Protein AF-A0A2U2B5W0-F1 (afdb_monomer_lite)

Radius of gyration: 14.25 Å; chains: 1; bounding box: 36×29×34 Å

Foldseek 3Di:
DDLPPLVPDDDDPVLLVVLVVVLVVLCVQLVADPVLSVQLSVLSSSLVSQLVVLVVPPDPPDPVSVVSNVVSVVVSVVSNPVSGDPSSVVSVVVVVVVVD

pLDDT: mean 88.59, std 13.43, range [37.66, 96.75]

Sequence (100 aa):
MAFSSLSAQNLSKKAKEKIDQEVSEMARVMDLDDTQKAKVLELKTQQILARKLLRDNVEKGTDQFKEAKSKINQEFRGGFKEVCTRDQLKKWRKHQKAKK

Organism: NCBI:txid2162893

Structure (mmCIF, N/CA/C/O backbone):
data_AF-A0A2U2B5W0-F1
#
_entry.id   AF-A0A2U2B5W0-F1
#
loop_
_atom_site.group_PDB
_atom_site.id
_atom_site.type_symbol
_atom_site.label_atom_id
_atom_site.label_alt_id
_atom_site.label_comp_id
_atom_site.label_asym_id
_atom_site.label_entity_id
_atom_site.label_seq_id
_atom_site.pdbx_PDB_ins_code
_atom_site.Cartn_x
_atom_site.Cartn_y
_atom_site.Cartn_z
_atom_site.occupancy
_atom_site.B_iso_or_equiv
_atom_site.auth_seq_id
_atom_site.auth_comp_id
_atom_site.auth_asym_id
_atom_site.auth_atom_id
_atom_site.pdbx_PDB_model_num
ATOM 1 N N . MET A 1 1 ? 17.975 -8.748 -2.027 1.00 39.38 1 MET A N 1
ATOM 2 C CA . MET A 1 1 ? 18.205 -7.349 -2.441 1.00 39.38 1 MET A CA 1
ATOM 3 C C . MET A 1 1 ? 17.648 -6.457 -1.350 1.00 39.38 1 MET A C 1
ATOM 5 O O . MET A 1 1 ? 16.494 -6.640 -0.987 1.00 39.38 1 MET A O 1
ATOM 9 N N . ALA A 1 2 ? 18.469 -5.587 -0.766 1.00 37.66 2 ALA A N 1
ATOM 10 C CA . ALA A 1 2 ? 18.037 -4.690 0.300 1.00 37.66 2 ALA A CA 1
ATOM 11 C C . ALA A 1 2 ? 17.171 -3.563 -0.291 1.00 37.66 2 ALA A C 1
ATOM 13 O O . ALA A 1 2 ? 17.645 -2.774 -1.103 1.00 37.66 2 ALA A O 1
ATOM 14 N N . PHE A 1 3 ? 15.896 -3.520 0.100 1.00 52.00 3 PHE A N 1
ATOM 15 C CA . PHE A 1 3 ? 14.878 -2.560 -0.355 1.00 52.00 3 PHE A CA 1
ATOM 16 C C . PHE A 1 3 ? 14.981 -1.171 0.310 1.00 52.00 3 PHE A C 1
ATOM 18 O O . PHE A 1 3 ? 14.176 -0.284 0.032 1.00 52.00 3 PHE A O 1
ATOM 25 N N . SER A 1 4 ? 15.974 -0.963 1.175 1.00 45.50 4 SER A N 1
ATOM 26 C CA . SER A 1 4 ? 16.023 0.155 2.122 1.00 45.50 4 SER A CA 1
ATOM 27 C C . SER A 1 4 ? 16.348 1.537 1.530 1.00 45.50 4 SER A C 1
ATOM 29 O O . SER A 1 4 ? 16.386 2.494 2.293 1.00 45.50 4 SER A O 1
ATOM 31 N N . SER A 1 5 ? 16.563 1.698 0.214 1.00 45.75 5 SER A N 1
ATOM 32 C CA . SER A 1 5 ? 16.941 3.003 -0.380 1.00 45.75 5 SER A CA 1
ATOM 33 C C . SER A 1 5 ? 15.970 3.581 -1.421 1.00 45.75 5 SER A C 1
ATOM 35 O O . SER A 1 5 ? 16.268 4.594 -2.054 1.00 45.75 5 SER A O 1
ATOM 37 N N . LEU A 1 6 ? 14.777 2.999 -1.594 1.00 56.31 6 LEU A N 1
ATOM 38 C CA . LEU A 1 6 ? 13.839 3.434 -2.644 1.00 56.31 6 LEU A CA 1
ATOM 39 C C . LEU A 1 6 ? 13.221 4.826 -2.426 1.00 56.31 6 LEU A C 1
ATOM 41 O O . LEU A 1 6 ? 12.661 5.384 -3.368 1.00 56.31 6 LEU A O 1
ATOM 45 N N . SER A 1 7 ? 13.367 5.430 -1.245 1.00 55.59 7 SER A N 1
ATOM 46 C CA . SER A 1 7 ? 12.743 6.715 -0.887 1.00 55.59 7 SER A CA 1
ATOM 47 C C . SER A 1 7 ? 13.172 7.928 -1.734 1.00 55.59 7 SER A C 1
ATOM 49 O O . SER A 1 7 ? 12.500 8.953 -1.680 1.00 55.59 7 SER A O 1
ATOM 51 N N . ALA A 1 8 ? 14.234 7.838 -2.548 1.00 48.50 8 ALA A N 1
ATOM 52 C CA . ALA A 1 8 ? 14.711 8.953 -3.382 1.00 48.50 8 ALA A CA 1
ATOM 53 C C . ALA A 1 8 ? 13.984 9.107 -4.738 1.00 48.50 8 ALA A C 1
ATOM 55 O O . ALA A 1 8 ? 14.166 10.108 -5.433 1.00 48.50 8 ALA A O 1
ATOM 56 N N . GLN A 1 9 ? 13.150 8.145 -5.149 1.00 59.94 9 GLN A N 1
ATOM 57 C CA . GLN A 1 9 ? 12.401 8.263 -6.402 1.00 59.94 9 GLN A CA 1
ATOM 58 C C . GLN A 1 9 ? 11.104 9.051 -6.200 1.00 59.94 9 GLN A C 1
ATOM 60 O O . GLN A 1 9 ? 10.157 8.586 -5.567 1.00 59.94 9 GLN A O 1
ATOM 65 N N . ASN A 1 10 ? 11.032 10.242 -6.799 1.00 66.25 10 ASN A N 1
ATOM 66 C CA . ASN A 1 10 ? 9.823 11.059 -6.775 1.00 66.25 10 ASN A CA 1
ATOM 67 C C . ASN A 1 10 ? 8.680 10.350 -7.524 1.00 66.25 10 ASN A C 1
ATOM 69 O O . ASN A 1 10 ? 8.682 10.225 -8.753 1.00 66.25 10 ASN A O 1
ATOM 73 N N . LEU A 1 11 ? 7.682 9.875 -6.775 1.00 78.31 11 LEU A N 1
ATOM 74 C CA . LEU A 1 11 ? 6.412 9.432 -7.343 1.00 78.31 11 LEU A CA 1
ATOM 75 C C . LEU A 1 11 ? 5.742 10.590 -8.091 1.00 78.31 11 LEU A C 1
ATOM 77 O O . LEU A 1 11 ? 5.750 11.732 -7.625 1.00 78.31 11 LEU A O 1
ATOM 81 N N . SER A 1 12 ? 5.113 10.291 -9.230 1.00 85.25 12 SER A N 1
ATOM 82 C CA . SER A 1 12 ? 4.290 11.281 -9.929 1.00 85.25 12 SER A CA 1
ATOM 83 C C . SER A 1 12 ? 3.117 11.714 -9.045 1.00 85.25 12 SER A C 1
ATOM 85 O O . SER A 1 12 ? 2.622 10.925 -8.237 1.00 85.25 12 SER A O 1
ATOM 87 N N . LYS A 1 13 ? 2.626 12.948 -9.224 1.00 87.00 13 LYS A N 1
ATOM 88 C CA . LYS A 1 13 ? 1.467 13.476 -8.478 1.00 87.00 13 LYS A CA 1
ATOM 89 C C . LYS A 1 13 ? 0.277 12.507 -8.513 1.00 87.00 13 LYS A C 1
ATOM 91 O O . LYS A 1 13 ? -0.248 12.144 -7.469 1.00 87.00 13 LYS A O 1
ATOM 96 N N . LYS A 1 14 ? -0.037 11.972 -9.699 1.00 87.19 14 LYS A N 1
ATOM 97 C CA . LYS A 1 14 ? -1.096 10.967 -9.894 1.00 87.19 14 LYS A CA 1
ATOM 98 C C . LYS A 1 14 ? -0.863 9.675 -9.100 1.00 87.19 14 LYS A C 1
ATOM 100 O O . LYS A 1 14 ? -1.817 9.056 -8.640 1.00 87.19 14 LYS A O 1
ATOM 105 N N . ALA A 1 15 ? 0.388 9.227 -8.969 1.00 86.88 15 ALA A N 1
ATOM 106 C CA . ALA A 1 15 ? 0.705 8.038 -8.182 1.00 86.88 15 ALA A CA 1
ATOM 107 C C . ALA A 1 15 ? 0.543 8.300 -6.679 1.00 86.88 15 ALA A C 1
ATOM 109 O O . ALA A 1 15 ? -0.009 7.443 -5.996 1.00 86.88 15 ALA A O 1
ATOM 110 N N . LYS A 1 16 ? 0.962 9.478 -6.194 1.00 88.00 16 LYS A N 1
ATOM 111 C CA . LYS A 1 16 ? 0.764 9.900 -4.798 1.00 88.00 16 LYS A CA 1
ATOM 112 C C . LYS A 1 16 ? -0.724 9.979 -4.452 1.00 88.00 16 LYS A C 1
ATOM 114 O O . LYS A 1 16 ? -1.166 9.270 -3.563 1.00 88.00 16 LYS A O 1
ATOM 119 N N . GLU A 1 17 ? -1.512 10.689 -5.259 1.00 91.44 17 GLU A N 1
ATOM 120 C CA . GLU A 1 17 ? -2.966 10.810 -5.066 1.00 91.44 17 GLU A CA 1
ATOM 121 C C . GLU A 1 17 ? -3.665 9.446 -5.025 1.00 91.44 17 GLU A C 1
ATOM 123 O O . GLU A 1 17 ? -4.525 9.203 -4.182 1.00 91.44 17 GLU A O 1
ATOM 128 N N . LYS A 1 18 ? -3.274 8.520 -5.908 1.00 91.00 18 LYS A N 1
ATOM 129 C CA . LYS A 1 18 ? -3.839 7.167 -5.920 1.00 91.00 18 LYS A CA 1
ATOM 130 C C . LYS A 1 18 ? -3.490 6.376 -4.657 1.00 91.00 18 LYS A C 1
ATOM 132 O O . LYS A 1 18 ? -4.325 5.608 -4.182 1.00 91.00 18 LYS A O 1
ATOM 137 N N . ILE A 1 19 ? -2.272 6.531 -4.138 1.00 92.44 19 ILE A N 1
ATOM 138 C CA . ILE A 1 19 ? -1.872 5.914 -2.870 1.00 92.44 19 ILE A CA 1
ATOM 139 C C . ILE A 1 19 ? -2.688 6.515 -1.736 1.00 92.44 19 ILE A C 1
ATOM 141 O O . ILE A 1 19 ? -3.293 5.763 -0.981 1.00 92.44 19 ILE A O 1
ATOM 145 N N . ASP A 1 20 ? -2.757 7.840 -1.654 1.00 91.88 20 ASP A N 1
ATOM 146 C CA . ASP A 1 20 ? -3.470 8.538 -0.587 1.00 91.88 20 ASP A CA 1
ATOM 147 C C . ASP A 1 20 ? -4.951 8.152 -0.562 1.00 91.88 20 ASP A C 1
ATOM 149 O O . ASP A 1 20 ? -5.505 7.893 0.507 1.00 91.88 20 ASP A O 1
ATOM 153 N N . GLN A 1 21 ? -5.584 8.020 -1.733 1.00 94.56 21 GLN A N 1
ATOM 154 C CA . GLN A 1 21 ? -6.956 7.524 -1.861 1.00 94.56 21 GLN A CA 1
ATOM 155 C C . GLN A 1 21 ? -7.100 6.080 -1.369 1.00 94.56 21 GLN A C 1
ATOM 157 O O . GLN A 1 21 ? -8.008 5.786 -0.593 1.00 94.56 21 GLN A O 1
ATOM 162 N N . GLU A 1 22 ? -6.211 5.173 -1.791 1.00 93.75 22 GLU A N 1
ATOM 163 C CA . GLU A 1 22 ? -6.277 3.765 -1.386 1.00 93.75 22 GLU A CA 1
ATOM 164 C C . GLU A 1 22 ? -6.015 3.598 0.120 1.00 93.75 22 GLU A C 1
ATOM 166 O O . GLU A 1 22 ? -6.721 2.845 0.786 1.00 93.75 22 GLU A O 1
ATOM 171 N N . VAL A 1 23 ? -5.049 4.330 0.680 1.00 94.50 23 VAL A N 1
ATOM 172 C CA . VAL A 1 23 ? -4.726 4.295 2.114 1.00 94.50 23 VAL A CA 1
ATOM 173 C C . VAL A 1 23 ? -5.822 4.946 2.948 1.00 94.50 23 VAL A C 1
ATOM 175 O O . VAL A 1 23 ? -6.169 4.414 3.998 1.00 94.50 23 VAL A O 1
ATOM 178 N N . SER A 1 24 ? -6.424 6.042 2.483 1.00 94.69 24 SER A N 1
ATOM 179 C CA . SER A 1 24 ? -7.574 6.656 3.161 1.00 94.69 24 SER A CA 1
ATOM 180 C C . SER A 1 24 ? -8.781 5.719 3.166 1.00 94.69 24 SER A C 1
ATOM 182 O O . SER A 1 24 ? -9.477 5.596 4.173 1.00 94.69 24 SER A O 1
ATOM 184 N N . GLU A 1 25 ? -9.005 4.999 2.065 1.00 95.94 25 GLU A N 1
ATOM 185 C CA . GLU A 1 25 ? -10.034 3.969 2.005 1.00 95.94 25 GLU A CA 1
ATOM 186 C C . GLU A 1 25 ? -9.739 2.810 2.967 1.00 95.94 25 GLU A C 1
ATOM 188 O O . GLU A 1 25 ? -10.635 2.392 3.701 1.00 95.94 25 GLU A O 1
ATOM 193 N N . MET A 1 26 ? -8.499 2.310 2.996 1.00 95.06 26 MET A N 1
ATOM 194 C CA . MET A 1 26 ? -8.073 1.276 3.943 1.00 95.06 26 MET A CA 1
ATOM 195 C C . MET A 1 26 ? -8.265 1.738 5.386 1.00 95.06 26 MET A C 1
ATOM 197 O O . MET A 1 26 ? -8.869 1.006 6.163 1.00 95.06 26 MET A O 1
ATOM 201 N N . ALA A 1 27 ? -7.828 2.954 5.722 1.00 95.81 27 ALA A N 1
ATOM 202 C CA . ALA A 1 27 ? -7.977 3.531 7.052 1.00 95.81 27 ALA A CA 1
ATOM 203 C C . ALA A 1 27 ? -9.444 3.565 7.484 1.00 95.81 27 ALA A C 1
ATOM 205 O O . ALA A 1 27 ? -9.772 3.070 8.555 1.00 95.81 27 ALA A O 1
ATOM 206 N N . ARG A 1 28 ? -10.342 4.021 6.604 1.00 96.75 28 ARG A N 1
ATOM 207 C CA . ARG A 1 28 ? -11.785 4.060 6.874 1.00 96.75 28 ARG A CA 1
ATOM 208 C C . ARG A 1 28 ? -12.416 2.670 7.024 1.00 96.75 28 ARG A C 1
ATOM 210 O O . ARG A 1 28 ? -13.271 2.471 7.876 1.00 96.75 28 ARG A O 1
ATOM 217 N N . VAL A 1 29 ? -12.057 1.714 6.165 1.00 96.44 29 VAL A N 1
ATOM 218 C CA . VAL A 1 29 ? -12.675 0.370 6.144 1.00 96.44 29 VAL A CA 1
ATOM 219 C C . VAL A 1 29 ? -12.158 -0.509 7.276 1.00 96.44 29 VAL A C 1
ATOM 221 O O . VAL A 1 29 ? -12.900 -1.315 7.841 1.00 96.44 29 VAL A O 1
ATOM 224 N N . MET A 1 30 ? -10.863 -0.419 7.550 1.00 96.25 30 MET A N 1
ATOM 225 C CA . MET A 1 30 ? -10.189 -1.266 8.522 1.00 96.25 30 MET A CA 1
ATOM 226 C C . MET A 1 30 ? -10.225 -0.650 9.915 1.00 96.25 30 MET A C 1
ATOM 228 O O . MET A 1 30 ? -10.154 -1.418 10.870 1.00 96.25 30 MET A O 1
ATOM 232 N N . ASP A 1 31 ? -10.440 0.664 10.016 1.00 95.81 31 ASP A N 1
ATOM 233 C CA . ASP A 1 31 ? -10.262 1.449 11.237 1.00 95.81 31 ASP A CA 1
ATOM 234 C C . ASP A 1 31 ? -8.784 1.419 11.655 1.00 95.81 31 ASP A C 1
ATOM 236 O O . ASP A 1 31 ? -8.402 0.793 12.642 1.00 95.81 31 ASP A O 1
ATOM 240 N N . LEU A 1 32 ? -7.926 1.945 10.770 1.00 95.69 32 LEU A N 1
ATOM 241 C CA . LEU A 1 32 ? -6.490 2.061 11.036 1.00 95.69 32 LEU A CA 1
ATOM 242 C C . LEU A 1 32 ? -6.234 3.310 11.872 1.00 95.69 32 LEU A C 1
ATOM 244 O O . LEU A 1 32 ? -6.697 4.389 11.499 1.00 95.69 32 LEU A O 1
ATOM 248 N N . ASP A 1 33 ? -5.430 3.175 12.922 1.00 94.94 33 ASP A N 1
ATOM 249 C CA . ASP A 1 33 ? -4.895 4.336 13.631 1.00 94.94 33 ASP A CA 1
ATOM 250 C C . ASP A 1 33 ? -3.854 5.091 12.778 1.00 94.94 33 ASP A C 1
ATOM 252 O O . ASP A 1 33 ? -3.402 4.612 11.730 1.00 94.94 33 ASP A O 1
ATOM 256 N N . ASP A 1 34 ? -3.450 6.283 13.223 1.00 93.81 34 ASP A N 1
ATOM 257 C CA . ASP A 1 34 ? -2.505 7.130 12.485 1.00 93.81 34 ASP A CA 1
ATOM 258 C C . ASP A 1 34 ? -1.132 6.469 12.286 1.00 93.81 34 ASP A C 1
ATOM 260 O O . ASP A 1 34 ? -0.500 6.646 11.238 1.00 93.81 34 ASP A O 1
ATOM 264 N N . THR A 1 35 ? -0.687 5.645 13.240 1.00 94.12 35 THR A N 1
ATOM 265 C CA . THR A 1 35 ? 0.582 4.910 13.139 1.00 94.12 35 THR A CA 1
ATOM 266 C C . THR A 1 35 ? 0.486 3.821 12.076 1.00 94.12 35 THR A C 1
ATOM 268 O O . THR A 1 35 ? 1.369 3.686 11.225 1.00 94.12 35 THR A O 1
ATOM 271 N N . GLN A 1 36 ? -0.598 3.048 12.082 1.00 94.44 36 GLN A N 1
ATOM 272 C CA . GLN A 1 36 ? -0.878 2.036 11.075 1.00 94.44 36 GLN A CA 1
ATOM 273 C C . GLN A 1 36 ? -1.040 2.675 9.697 1.00 94.44 36 GLN A C 1
ATOM 275 O O . GLN A 1 36 ? -0.455 2.193 8.729 1.00 94.44 36 GLN A O 1
ATOM 280 N N . LYS A 1 37 ? -1.771 3.788 9.600 1.00 94.19 37 LYS A N 1
ATOM 281 C CA . LYS A 1 37 ? -1.968 4.534 8.355 1.00 94.19 37 LYS A CA 1
ATOM 282 C C . LYS A 1 37 ? -0.636 4.999 7.764 1.00 94.19 37 LYS A C 1
ATOM 284 O O . LYS A 1 37 ? -0.406 4.779 6.575 1.00 94.19 37 LYS A O 1
ATOM 289 N N . ALA A 1 38 ? 0.255 5.568 8.579 1.00 93.25 38 ALA A N 1
ATOM 290 C CA . ALA A 1 38 ? 1.587 5.991 8.144 1.00 93.25 38 ALA A CA 1
ATOM 291 C C . ALA A 1 38 ? 2.432 4.810 7.632 1.00 93.25 38 ALA A C 1
ATOM 293 O O . ALA A 1 38 ? 3.007 4.880 6.545 1.00 93.25 38 ALA A O 1
ATOM 294 N N . LYS A 1 39 ? 2.437 3.680 8.351 1.00 94.38 39 LYS A N 1
ATOM 295 C CA . LYS A 1 39 ? 3.157 2.468 7.919 1.00 94.38 39 LYS A CA 1
ATOM 296 C C . LYS A 1 39 ? 2.578 1.870 6.634 1.00 94.38 39 LYS A C 1
ATOM 298 O O . LYS A 1 39 ? 3.319 1.453 5.748 1.00 94.38 39 LYS A O 1
ATOM 303 N N . VAL A 1 40 ? 1.252 1.843 6.488 1.00 94.50 40 VAL A N 1
ATOM 304 C CA . VAL A 1 40 ? 0.591 1.365 5.261 1.00 94.50 40 VAL A CA 1
ATOM 305 C C . VAL A 1 40 ? 0.908 2.279 4.072 1.00 94.50 40 VAL A C 1
ATOM 307 O O . VAL A 1 40 ? 1.151 1.774 2.972 1.00 94.50 40 VAL A O 1
ATOM 310 N N . LEU A 1 41 ? 0.952 3.598 4.282 1.00 93.38 41 LEU A N 1
ATOM 311 C CA . LEU A 1 41 ? 1.369 4.580 3.277 1.00 93.38 41 LEU A CA 1
ATOM 312 C C . LEU A 1 41 ? 2.798 4.326 2.792 1.00 93.38 41 LEU A C 1
ATOM 314 O O . LEU A 1 41 ? 3.044 4.298 1.581 1.00 93.38 41 LEU A O 1
ATOM 318 N N . GLU A 1 42 ? 3.724 4.079 3.714 1.00 92.25 42 GLU A N 1
ATOM 319 C CA . GLU A 1 42 ? 5.107 3.742 3.387 1.00 92.25 42 GLU A CA 1
ATOM 320 C C . GLU A 1 42 ? 5.196 2.434 2.585 1.00 92.25 42 GLU A C 1
ATOM 322 O O . GLU A 1 42 ? 5.759 2.416 1.487 1.00 92.25 42 GLU A O 1
ATOM 327 N N . LEU A 1 43 ? 4.550 1.361 3.057 1.00 93.69 43 LEU A N 1
ATOM 328 C CA . LEU A 1 43 ? 4.525 0.065 2.366 1.00 93.69 43 LEU A CA 1
ATOM 329 C C . LEU A 1 43 ? 3.950 0.176 0.945 1.00 93.69 43 LEU A C 1
ATOM 331 O O . LEU A 1 43 ? 4.446 -0.452 0.004 1.00 93.69 43 LEU A O 1
ATOM 335 N N . LYS A 1 44 ? 2.897 0.980 0.757 1.00 92.44 44 LYS A N 1
ATOM 336 C CA . LYS A 1 44 ? 2.298 1.232 -0.562 1.00 92.44 44 LYS A CA 1
ATOM 337 C C . LYS A 1 44 ? 3.214 2.029 -1.478 1.00 92.44 44 LYS A C 1
ATOM 339 O O . LYS A 1 44 ? 3.324 1.702 -2.664 1.00 92.44 44 LYS A O 1
ATOM 344 N N . THR A 1 45 ? 3.882 3.034 -0.927 1.00 91.38 45 THR A N 1
ATOM 345 C CA . THR A 1 45 ? 4.873 3.846 -1.635 1.00 91.38 45 THR A CA 1
ATOM 346 C C . THR A 1 45 ? 6.009 2.966 -2.144 1.00 91.38 45 THR A C 1
ATOM 348 O O . THR A 1 45 ? 6.268 2.935 -3.350 1.00 91.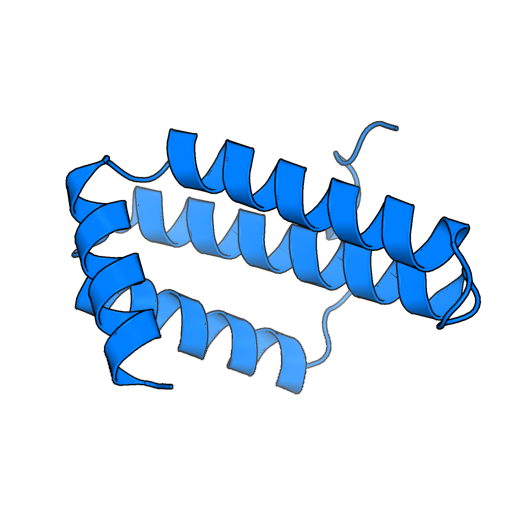38 45 THR A O 1
ATOM 351 N N . GLN A 1 46 ? 6.599 2.153 -1.266 1.00 90.88 46 GLN A N 1
ATOM 352 C CA . GLN A 1 46 ? 7.652 1.197 -1.612 1.00 90.88 46 GLN A CA 1
ATOM 353 C C . GLN A 1 46 ? 7.186 0.198 -2.680 1.00 90.88 46 GLN A C 1
ATOM 355 O O . GLN A 1 46 ? 7.868 0.002 -3.687 1.00 90.88 46 GLN A O 1
ATOM 360 N N . GLN A 1 47 ? 5.983 -0.372 -2.530 1.00 93.25 47 GLN A N 1
ATOM 361 C CA . GLN A 1 47 ? 5.417 -1.296 -3.516 1.00 93.25 47 GLN A CA 1
ATOM 362 C C . GLN A 1 47 ? 5.306 -0.663 -4.913 1.00 93.25 47 GLN A C 1
ATOM 364 O O . GLN A 1 47 ? 5.577 -1.324 -5.920 1.00 93.25 47 GLN A O 1
ATOM 369 N N . ILE A 1 48 ? 4.855 0.588 -5.010 1.00 91.44 48 ILE A N 1
ATOM 370 C CA . ILE A 1 48 ? 4.674 1.255 -6.304 1.00 91.44 48 ILE A CA 1
ATOM 371 C C . ILE A 1 48 ? 6.013 1.631 -6.924 1.00 91.44 48 ILE A C 1
ATOM 373 O O . ILE A 1 48 ? 6.173 1.437 -8.129 1.00 91.44 48 ILE A O 1
ATOM 377 N N . LEU A 1 49 ? 6.976 2.086 -6.127 1.00 90.44 49 LEU A N 1
ATOM 378 C CA . LEU A 1 49 ? 8.336 2.355 -6.592 1.00 90.44 49 LEU A CA 1
ATOM 379 C C . LEU A 1 49 ? 9.009 1.092 -7.125 1.00 90.44 49 LEU A C 1
ATOM 381 O O . LEU A 1 49 ? 9.516 1.089 -8.245 1.00 90.44 49 LEU A O 1
ATOM 385 N N . ALA A 1 50 ? 8.896 -0.016 -6.397 1.00 90.81 50 ALA A N 1
ATOM 386 C CA . ALA A 1 50 ? 9.395 -1.313 -6.833 1.00 90.81 50 ALA A CA 1
ATOM 387 C C . ALA A 1 50 ? 8.746 -1.770 -8.147 1.00 90.81 50 ALA A C 1
ATOM 389 O O . ALA A 1 50 ? 9.416 -2.235 -9.066 1.00 90.81 50 ALA A O 1
ATOM 390 N N . ARG A 1 51 ? 7.423 -1.599 -8.276 1.00 91.62 51 ARG A N 1
ATOM 391 C CA . ARG A 1 51 ? 6.700 -1.921 -9.515 1.00 91.62 51 ARG A CA 1
ATOM 392 C C . ARG A 1 51 ? 7.062 -0.995 -10.670 1.00 91.62 51 ARG A C 1
ATOM 394 O O . ARG A 1 51 ? 6.964 -1.437 -11.812 1.00 91.62 51 ARG A O 1
ATOM 401 N N . LYS A 1 52 ? 7.390 0.269 -10.399 1.00 89.94 52 LYS A N 1
ATOM 402 C CA . LYS A 1 52 ? 7.850 1.223 -11.410 1.00 89.94 52 LYS A CA 1
ATOM 403 C C . LYS A 1 52 ? 9.216 0.787 -11.928 1.00 89.94 52 LYS A C 1
ATOM 405 O O . LYS A 1 52 ? 9.317 0.477 -13.105 1.00 89.94 52 LYS A O 1
ATOM 410 N N . LEU A 1 53 ? 10.186 0.597 -11.034 1.00 90.44 53 LEU A N 1
ATOM 411 C CA . LEU A 1 53 ? 11.501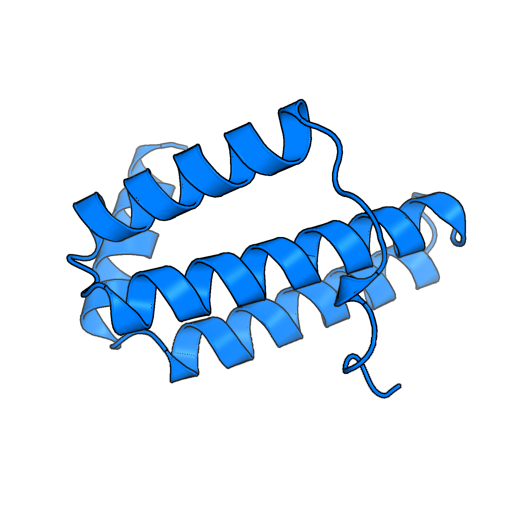 0.063 -11.385 1.00 90.44 53 LEU A CA 1
ATOM 412 C C . LEU A 1 53 ? 11.413 -1.245 -12.163 1.00 90.44 53 LEU A C 1
ATOM 414 O O . LEU A 1 53 ? 12.081 -1.397 -13.179 1.00 90.44 53 LEU A O 1
ATOM 418 N N . LEU A 1 54 ? 10.556 -2.171 -11.732 1.00 92.38 54 LEU A N 1
ATOM 419 C CA . LEU A 1 54 ? 10.364 -3.425 -12.448 1.00 92.38 54 LEU A CA 1
ATOM 420 C C . LEU A 1 54 ? 9.887 -3.201 -13.892 1.00 92.38 54 LEU A C 1
ATOM 422 O O . LEU A 1 54 ? 10.345 -3.890 -14.791 1.00 92.38 54 LEU A O 1
ATOM 426 N N . ARG A 1 55 ? 8.968 -2.256 -14.124 1.00 90.75 55 ARG A N 1
ATOM 427 C CA . ARG A 1 55 ? 8.485 -1.930 -15.478 1.00 90.75 55 ARG A CA 1
ATOM 428 C C . ARG A 1 55 ? 9.531 -1.219 -16.323 1.00 90.75 55 ARG A C 1
ATOM 430 O O . ARG A 1 55 ? 9.489 -1.380 -17.535 1.00 90.75 55 ARG A O 1
ATOM 437 N N . ASP A 1 56 ? 10.395 -0.437 -15.689 1.00 90.62 56 ASP A N 1
ATOM 438 C CA . ASP A 1 56 ? 11.432 0.330 -16.373 1.00 90.62 56 ASP A CA 1
ATOM 439 C C . ASP A 1 56 ? 12.626 -0.568 -16.757 1.00 90.62 56 ASP A C 1
ATOM 441 O O . ASP A 1 56 ? 13.314 -0.274 -17.726 1.00 90.62 56 ASP A O 1
ATOM 445 N N . ASN A 1 57 ? 12.855 -1.673 -16.030 1.00 91.75 57 ASN A N 1
ATOM 446 C CA . ASN A 1 57 ? 14.047 -2.521 -16.186 1.00 91.75 57 ASN A CA 1
ATOM 447 C C . ASN A 1 57 ? 13.773 -3.947 -16.692 1.00 91.75 57 ASN A C 1
ATOM 449 O O . ASN A 1 57 ? 14.711 -4.635 -17.082 1.00 91.75 57 ASN A O 1
ATOM 453 N N . VAL A 1 58 ? 12.529 -4.432 -16.644 1.00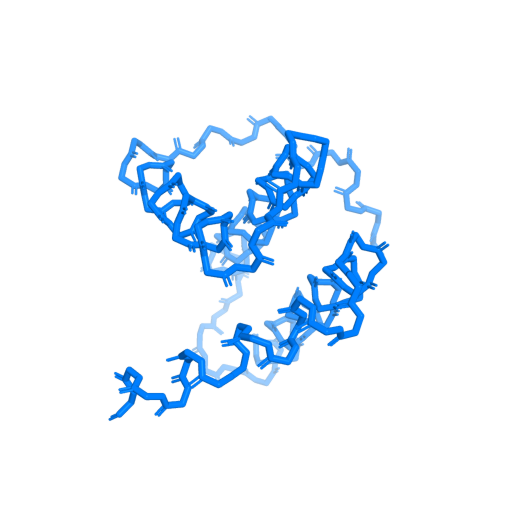 92.75 58 VAL A N 1
ATOM 454 C CA . VAL A 1 58 ? 12.196 -5.814 -17.022 1.00 92.75 58 VAL A CA 1
ATOM 455 C C . VAL A 1 58 ? 11.004 -5.827 -17.968 1.00 92.75 58 VAL A C 1
ATOM 457 O O . VAL A 1 58 ? 9.952 -5.242 -17.693 1.00 92.75 58 VAL A O 1
ATOM 460 N N . GLU A 1 59 ? 11.153 -6.545 -19.078 1.00 93.19 59 GLU A N 1
ATOM 461 C CA . GLU A 1 59 ? 10.116 -6.667 -20.095 1.00 93.19 59 GLU A CA 1
ATOM 462 C C . GLU A 1 59 ? 8.849 -7.331 -19.538 1.00 93.19 59 GLU A C 1
ATOM 464 O O . GLU A 1 59 ? 8.877 -8.411 -18.937 1.00 93.19 59 GLU A O 1
ATOM 469 N N . LYS A 1 60 ? 7.701 -6.680 -19.750 1.00 93.38 60 LYS A N 1
ATOM 470 C CA . LYS A 1 60 ? 6.397 -7.185 -19.311 1.00 93.38 60 LYS A CA 1
ATOM 471 C C . LYS A 1 60 ? 6.045 -8.483 -20.031 1.00 93.38 60 LYS A C 1
ATOM 473 O O . LYS A 1 60 ? 6.157 -8.579 -21.240 1.00 93.38 60 LYS A O 1
ATOM 478 N N . GLY A 1 61 ? 5.485 -9.432 -19.286 1.00 91.94 61 GLY A N 1
ATOM 479 C CA . GLY A 1 61 ? 4.999 -10.705 -19.834 1.00 91.94 61 GLY A CA 1
ATOM 480 C C . GLY A 1 61 ? 6.004 -11.849 -19.716 1.00 91.94 61 GLY A C 1
ATOM 481 O O . GLY A 1 61 ? 5.579 -13.004 -19.697 1.00 91.94 61 GLY A O 1
ATOM 482 N N . THR A 1 62 ? 7.284 -11.535 -19.505 1.00 95.25 62 THR A N 1
ATOM 483 C CA . THR A 1 62 ? 8.327 -12.519 -19.194 1.00 95.25 62 THR A CA 1
ATOM 484 C C . THR A 1 62 ? 8.096 -13.179 -17.835 1.00 95.25 62 THR A C 1
ATOM 486 O O . THR A 1 62 ? 7.462 -12.608 -16.935 1.00 95.25 62 THR A O 1
ATOM 489 N N . ASP A 1 63 ? 8.634 -14.383 -17.654 1.00 95.94 63 ASP A N 1
ATOM 490 C CA . ASP A 1 63 ? 8.549 -15.081 -16.370 1.00 95.94 63 ASP A CA 1
ATOM 491 C C . ASP A 1 63 ? 9.345 -14.360 -15.281 1.00 95.94 63 ASP A C 1
ATOM 493 O O . ASP A 1 63 ? 8.855 -14.231 -14.160 1.00 95.94 63 ASP A O 1
ATOM 497 N N . GLN A 1 64 ? 10.473 -13.738 -15.640 1.00 93.00 64 GLN A N 1
ATOM 498 C CA . GLN A 1 64 ? 11.233 -12.864 -14.746 1.00 93.00 64 GLN A CA 1
ATOM 499 C C . GLN A 1 64 ? 10.382 -11.691 -14.233 1.00 93.00 64 GLN A C 1
ATOM 501 O O . GLN A 1 64 ? 10.372 -11.401 -13.034 1.00 93.00 64 GLN A O 1
ATOM 506 N N . PHE A 1 65 ? 9.609 -11.039 -15.109 1.00 94.50 65 PHE A N 1
ATOM 507 C CA . PHE A 1 65 ? 8.697 -9.970 -14.699 1.00 94.50 65 PHE A CA 1
ATOM 508 C C . PHE A 1 65 ? 7.592 -10.485 -13.774 1.00 94.50 65 PHE A C 1
ATOM 510 O O . PHE A 1 65 ? 7.261 -9.837 -12.776 1.00 94.50 65 PHE A O 1
ATOM 517 N N . LYS A 1 66 ? 6.998 -11.645 -14.084 1.00 95.38 66 LYS A N 1
ATOM 518 C CA . LYS A 1 66 ? 5.950 -12.254 -13.249 1.00 95.38 66 LYS A CA 1
ATOM 519 C C . LYS A 1 66 ? 6.489 -12.619 -11.867 1.00 95.38 66 LYS A C 1
ATOM 521 O O . LYS A 1 66 ? 5.839 -12.297 -10.871 1.00 95.38 66 LYS A O 1
ATOM 526 N N . GLU A 1 67 ? 7.665 -13.234 -11.801 1.00 95.62 67 GLU A N 1
ATOM 527 C CA . GLU A 1 67 ? 8.307 -13.644 -10.555 1.00 95.62 67 GLU A CA 1
ATOM 528 C C . GLU A 1 67 ? 8.673 -12.429 -9.698 1.00 95.62 67 GLU A C 1
ATOM 530 O O . GLU A 1 67 ? 8.273 -12.352 -8.534 1.00 95.62 67 GLU A O 1
ATOM 535 N N . ALA A 1 68 ? 9.331 -11.422 -10.277 1.00 94.06 68 ALA A N 1
ATOM 536 C CA . ALA A 1 68 ? 9.683 -10.199 -9.563 1.00 94.06 68 ALA A CA 1
ATOM 537 C C . ALA A 1 68 ? 8.436 -9.441 -9.077 1.00 94.06 68 ALA A C 1
ATOM 539 O O . ALA A 1 68 ? 8.369 -9.005 -7.926 1.00 94.06 68 ALA A O 1
ATOM 540 N N . LYS A 1 69 ? 7.387 -9.354 -9.906 1.00 94.44 69 LYS A N 1
ATOM 541 C CA . LYS A 1 69 ? 6.098 -8.774 -9.498 1.00 94.44 69 LYS A CA 1
ATOM 542 C C . LYS A 1 69 ? 5.461 -9.566 -8.356 1.00 94.44 69 LYS A C 1
ATOM 544 O O . LYS A 1 69 ? 4.835 -8.965 -7.481 1.00 94.44 69 LYS A O 1
ATOM 549 N N . SER A 1 70 ? 5.575 -10.894 -8.370 1.00 95.31 70 SER A N 1
ATOM 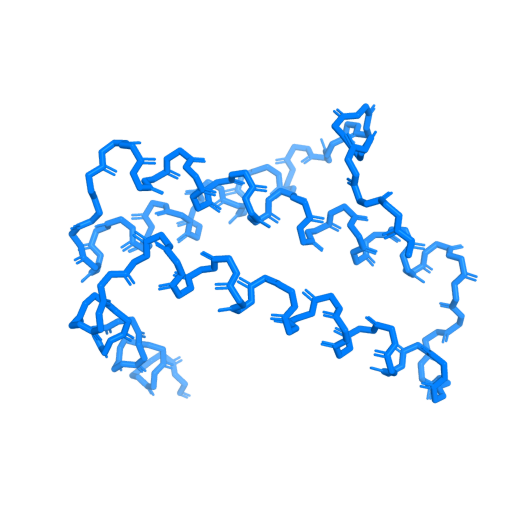550 C CA . SER A 1 70 ? 5.084 -11.757 -7.294 1.00 95.31 70 SER A CA 1
ATOM 551 C C . SER A 1 70 ? 5.821 -11.471 -5.986 1.00 95.31 70 SER A C 1
ATOM 553 O O . SER A 1 70 ? 5.157 -11.204 -4.985 1.00 95.31 70 SER A O 1
ATOM 555 N N . LYS A 1 71 ? 7.160 -11.400 -6.015 1.00 94.81 71 LYS A N 1
ATOM 556 C CA . LYS A 1 71 ? 8.002 -11.071 -4.850 1.00 94.81 71 LYS A CA 1
ATOM 557 C C . LYS A 1 71 ? 7.631 -9.718 -4.237 1.00 94.81 71 LYS A C 1
ATOM 559 O O . LYS A 1 71 ? 7.276 -9.674 -3.064 1.00 94.81 71 LYS A O 1
ATOM 564 N N . ILE A 1 72 ? 7.519 -8.661 -5.048 1.00 94.06 72 ILE A N 1
ATOM 565 C CA . ILE A 1 72 ? 7.079 -7.327 -4.583 1.00 94.06 72 ILE A CA 1
ATOM 566 C C . ILE A 1 72 ? 5.706 -7.388 -3.886 1.00 94.06 72 ILE A C 1
ATOM 568 O O . ILE A 1 72 ? 5.433 -6.691 -2.907 1.00 94.06 72 ILE A O 1
ATOM 572 N N . ASN A 1 73 ? 4.786 -8.212 -4.397 1.00 92.44 73 ASN A N 1
ATOM 573 C CA . ASN A 1 73 ? 3.466 -8.363 -3.785 1.00 92.44 73 ASN A CA 1
ATOM 574 C C . ASN A 1 73 ? 3.506 -9.179 -2.494 1.00 92.44 73 ASN A C 1
ATOM 576 O O . ASN A 1 73 ? 2.698 -8.918 -1.603 1.00 92.44 73 ASN A O 1
ATOM 580 N N . GLN A 1 74 ? 4.378 -10.181 -2.410 1.00 94.50 74 GLN A N 1
ATOM 581 C CA . GLN A 1 74 ? 4.573 -10.986 -1.209 1.00 94.50 74 GLN A CA 1
ATOM 582 C C . GLN A 1 74 ? 5.182 -10.146 -0.088 1.00 94.50 74 GLN A C 1
ATOM 584 O O . GLN A 1 74 ? 4.631 -10.161 1.007 1.00 94.50 74 GLN A O 1
ATOM 589 N N . GLU A 1 75 ? 6.210 -9.350 -0.380 1.00 92.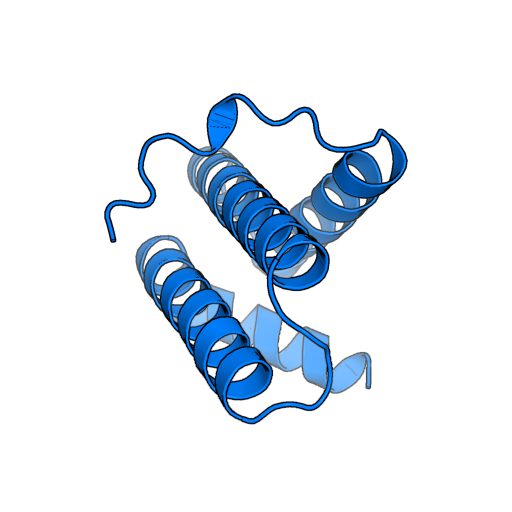62 75 GLU A N 1
ATOM 590 C CA . GLU A 1 75 ? 6.839 -8.430 0.576 1.00 92.62 75 GLU A CA 1
ATOM 591 C C . GLU A 1 75 ? 5.826 -7.422 1.127 1.00 92.62 75 GLU A C 1
ATOM 593 O O . GLU A 1 75 ? 5.639 -7.335 2.340 1.00 92.62 75 GLU A O 1
ATOM 598 N N . PHE A 1 76 ? 5.059 -6.758 0.250 1.00 93.62 76 PHE A N 1
ATOM 599 C CA . PHE A 1 76 ? 3.973 -5.876 0.688 1.00 93.62 76 PHE A CA 1
ATOM 600 C C . PHE A 1 76 ? 2.963 -6.610 1.578 1.00 93.62 76 PHE A C 1
ATOM 602 O O . PHE A 1 76 ? 2.542 -6.086 2.602 1.00 93.62 76 PHE A O 1
ATOM 609 N N . ARG A 1 77 ? 2.546 -7.827 1.202 1.00 91.56 77 ARG A N 1
ATOM 610 C CA . ARG A 1 77 ? 1.598 -8.621 2.003 1.00 91.56 77 ARG A CA 1
ATOM 611 C C . ARG A 1 77 ? 2.187 -9.048 3.346 1.00 91.56 77 ARG A C 1
ATOM 613 O O . ARG A 1 77 ? 1.405 -9.212 4.276 1.00 91.56 77 ARG A O 1
ATOM 620 N N . GLY A 1 78 ? 3.497 -9.273 3.423 1.00 93.88 78 GLY A N 1
ATOM 621 C CA . GLY A 1 78 ? 4.228 -9.547 4.658 1.00 93.88 78 GLY A CA 1
ATOM 622 C C . GLY A 1 78 ? 4.137 -8.352 5.597 1.00 93.88 78 GLY A C 1
ATOM 623 O O . GLY A 1 78 ? 3.448 -8.440 6.608 1.00 93.88 78 GLY A O 1
ATOM 624 N N . GLY A 1 79 ? 4.673 -7.202 5.179 1.00 92.00 79 GLY A N 1
ATOM 625 C CA . GLY A 1 79 ? 4.629 -5.977 5.984 1.00 92.00 79 GLY A CA 1
ATOM 626 C C . GLY A 1 79 ? 3.202 -5.541 6.329 1.00 92.00 79 GLY A C 1
ATOM 627 O O . GLY A 1 79 ? 2.906 -5.160 7.455 1.00 92.00 79 GLY A O 1
ATOM 628 N N . PHE A 1 80 ? 2.252 -5.689 5.403 1.00 92.56 80 PHE A N 1
ATOM 629 C CA . PHE A 1 80 ? 0.853 -5.343 5.667 1.00 92.56 80 PHE A CA 1
ATOM 630 C C . PHE A 1 80 ? 0.214 -6.216 6.760 1.00 92.56 80 PHE A C 1
ATOM 632 O O . PHE A 1 80 ? -0.634 -5.733 7.507 1.00 92.56 80 PHE A O 1
ATOM 639 N N . LYS A 1 81 ? 0.619 -7.489 6.883 1.00 94.25 81 LYS A N 1
ATOM 640 C CA . LYS A 1 81 ? 0.170 -8.378 7.969 1.00 94.25 81 LYS A CA 1
ATOM 641 C C . LYS A 1 81 ? 0.836 -8.077 9.308 1.00 94.25 81 LYS A C 1
ATOM 643 O O . LYS A 1 81 ? 0.254 -8.407 10.332 1.00 94.25 81 LYS A O 1
ATOM 648 N N . GLU A 1 82 ? 2.032 -7.503 9.295 1.00 94.94 82 GLU A N 1
A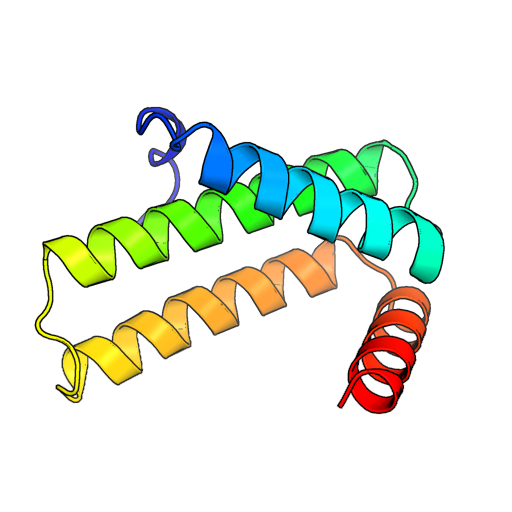TOM 649 C CA . GLU A 1 82 ? 2.736 -7.080 10.509 1.00 94.94 82 GLU A CA 1
ATOM 650 C C . GLU A 1 82 ? 2.159 -5.774 11.065 1.00 94.94 82 GLU A C 1
ATOM 652 O O . GLU A 1 82 ? 2.143 -5.565 12.273 1.00 94.94 82 GLU A O 1
ATOM 657 N N . VAL A 1 83 ? 1.644 -4.906 10.189 1.00 95.06 83 VAL A N 1
ATOM 658 C CA . VAL A 1 83 ? 1.045 -3.621 10.578 1.00 95.06 83 VAL A CA 1
ATOM 659 C C . VAL A 1 83 ? -0.413 -3.769 11.017 1.00 95.06 83 VAL A C 1
ATOM 661 O O . VAL A 1 83 ? -0.843 -3.107 11.961 1.00 95.06 83 VAL A O 1
ATOM 664 N N . CYS A 1 84 ? -1.191 -4.597 10.319 1.00 94.31 84 CYS A N 1
ATOM 665 C CA . CYS A 1 84 ? -2.636 -4.697 10.520 1.00 94.31 84 CYS A CA 1
ATOM 666 C C . CYS A 1 84 ? -3.020 -5.969 11.278 1.00 94.31 84 CYS A C 1
ATOM 668 O O . CYS A 1 84 ? -2.518 -7.057 10.996 1.00 94.31 84 CYS A O 1
ATOM 670 N N . THR A 1 85 ? -4.012 -5.868 12.160 1.00 94.75 85 THR A N 1
ATOM 671 C CA . THR A 1 85 ? -4.558 -7.032 12.862 1.00 94.75 85 THR A CA 1
ATOM 672 C C . THR A 1 85 ? -5.308 -7.966 11.910 1.00 94.75 85 THR A C 1
ATOM 674 O O . THR A 1 85 ? -5.771 -7.588 10.826 1.00 94.75 85 THR A O 1
ATOM 677 N N . ARG A 1 86 ? -5.496 -9.223 12.326 1.00 94.19 86 ARG A N 1
ATOM 678 C CA . ARG A 1 86 ? -6.234 -10.221 11.535 1.00 94.19 86 ARG A CA 1
ATOM 679 C C . ARG A 1 86 ? -7.659 -9.767 11.194 1.00 94.19 86 ARG A C 1
ATOM 681 O O . ARG A 1 86 ? -8.121 -10.030 10.080 1.00 94.19 86 ARG A O 1
ATOM 688 N N . ASP A 1 87 ? -8.327 -9.068 12.107 1.00 95.44 87 ASP A N 1
ATOM 689 C CA . ASP A 1 87 ? -9.688 -8.567 11.901 1.00 95.44 87 ASP A CA 1
ATOM 690 C C . ASP A 1 87 ? -9.729 -7.392 10.930 1.00 95.44 87 ASP A C 1
ATOM 692 O O . ASP A 1 87 ? -10.557 -7.382 10.016 1.00 95.44 87 ASP A O 1
ATOM 696 N N . GLN A 1 88 ? -8.779 -6.462 11.039 1.00 95.94 88 GLN A N 1
ATOM 697 C CA . GLN A 1 88 ? -8.598 -5.384 10.067 1.00 95.94 88 GLN A CA 1
ATOM 698 C C . GLN A 1 88 ? -8.389 -5.960 8.656 1.00 95.94 88 GLN A C 1
ATOM 700 O O . GLN A 1 88 ? -9.078 -5.588 7.702 1.00 95.94 88 GLN A O 1
ATOM 705 N N . LEU A 1 89 ? -7.517 -6.963 8.518 1.00 94.38 89 LEU A N 1
ATOM 706 C CA . LEU A 1 89 ? -7.294 -7.652 7.244 1.00 94.38 89 LEU A CA 1
ATOM 707 C C . LEU A 1 89 ? -8.555 -8.360 6.726 1.00 94.38 89 LEU A C 1
ATOM 709 O O . LEU A 1 89 ? -8.788 -8.402 5.515 1.00 94.38 89 LEU A O 1
ATOM 713 N N . LYS A 1 90 ? -9.378 -8.929 7.614 1.00 95.38 90 LYS A N 1
ATOM 714 C CA . LYS A 1 90 ? -10.651 -9.566 7.251 1.00 95.38 90 LYS A CA 1
ATOM 715 C C . LYS A 1 90 ? -11.655 -8.538 6.724 1.00 95.38 90 LYS A C 1
ATOM 717 O O . LYS A 1 90 ? -12.264 -8.799 5.682 1.00 95.38 90 LYS A O 1
ATOM 722 N N . LYS A 1 91 ? -11.780 -7.371 7.373 1.00 95.44 91 LYS A N 1
ATOM 723 C CA . LYS A 1 91 ? -12.605 -6.245 6.890 1.00 95.44 91 LYS A CA 1
ATOM 724 C C . LYS A 1 91 ? -12.175 -5.829 5.485 1.00 95.44 91 LYS A C 1
ATOM 726 O O . LYS A 1 91 ? -13.005 -5.781 4.578 1.00 95.44 91 LYS A O 1
ATOM 731 N N . TRP A 1 92 ? -10.869 -5.652 5.274 1.00 95.44 92 TRP A N 1
ATOM 732 C CA . TRP A 1 92 ? -10.335 -5.281 3.965 1.00 95.44 92 TRP A CA 1
ATOM 733 C C . TRP A 1 92 ? -10.636 -6.310 2.876 1.00 95.44 92 TRP A C 1
ATOM 735 O O . TRP A 1 92 ? -11.094 -5.958 1.792 1.00 95.44 92 TRP A O 1
ATOM 745 N N . ARG A 1 93 ? -10.437 -7.603 3.158 1.00 93.31 93 ARG A N 1
ATOM 746 C CA . ARG A 1 93 ? -10.759 -8.675 2.202 1.00 93.31 93 ARG A CA 1
ATOM 747 C C . ARG A 1 93 ? -12.244 -8.706 1.850 1.00 93.31 93 ARG A C 1
ATOM 749 O O . ARG A 1 93 ? -12.574 -8.900 0.683 1.00 93.31 93 ARG A O 1
ATOM 756 N N . LYS A 1 94 ? -13.130 -8.516 2.836 1.00 95.44 94 LYS A N 1
ATOM 757 C CA . LYS A 1 94 ? -14.582 -8.453 2.612 1.00 95.44 94 LYS A CA 1
ATOM 758 C C . LYS A 1 94 ? -14.940 -7.275 1.703 1.00 95.44 94 LYS A C 1
ATOM 760 O O . LYS A 1 94 ? -15.662 -7.470 0.731 1.00 95.44 94 LYS A O 1
ATOM 765 N N . HIS A 1 95 ? -14.378 -6.099 1.973 1.00 95.12 95 HIS A N 1
ATOM 766 C CA . HIS A 1 95 ? -14.561 -4.901 1.151 1.00 95.12 95 HIS A CA 1
ATOM 767 C C . HIS A 1 95 ? -14.086 -5.099 -0.293 1.00 95.12 95 HIS A C 1
ATOM 769 O O . HIS A 1 95 ? -14.820 -4.838 -1.240 1.00 95.12 95 HIS A O 1
ATOM 775 N N . GLN A 1 96 ? -12.888 -5.659 -0.472 1.00 93.12 96 GLN A N 1
ATOM 776 C CA . GLN A 1 96 ? -12.336 -5.960 -1.796 1.00 93.12 96 GLN A CA 1
ATOM 777 C C . GLN A 1 96 ? -13.168 -6.984 -2.577 1.00 93.12 96 GLN A C 1
ATOM 779 O O . GLN A 1 96 ? -13.252 -6.893 -3.798 1.00 93.12 96 GLN A O 1
ATOM 784 N N . LYS A 1 97 ? -13.793 -7.954 -1.896 1.00 93.94 97 LYS A N 1
ATOM 785 C CA . LYS A 1 97 ? -14.706 -8.909 -2.538 1.00 93.94 97 LYS A CA 1
ATOM 786 C C . LYS A 1 97 ? -16.009 -8.243 -2.989 1.00 93.94 97 LYS A C 1
ATOM 788 O O . LYS A 1 97 ? -16.517 -8.626 -4.028 1.00 93.94 97 LYS A O 1
ATOM 793 N N . ALA A 1 98 ? -16.524 -7.273 -2.233 1.00 93.62 98 ALA A N 1
ATOM 794 C CA . ALA A 1 98 ? -17.746 -6.542 -2.578 1.00 93.62 98 ALA A CA 1
ATOM 795 C C . ALA A 1 98 ? -17.550 -5.510 -3.705 1.00 93.62 98 ALA A C 1
ATOM 797 O O . ALA A 1 98 ? -18.516 -5.110 -4.340 1.00 93.62 98 ALA A O 1
ATOM 798 N N . LYS A 1 99 ? -16.308 -5.066 -3.935 1.00 87.56 99 LYS A N 1
ATOM 799 C CA . LYS A 1 99 ? -15.936 -4.158 -5.032 1.00 87.56 99 LYS A CA 1
ATOM 800 C C . LYS A 1 99 ? -15.743 -4.847 -6.390 1.00 87.56 99 LYS A C 1
ATOM 802 O O . LYS A 1 99 ? -15.633 -4.139 -7.388 1.00 87.56 99 LYS A O 1
ATOM 807 N N . LYS A 1 100 ? -15.579 -6.172 -6.408 1.00 67.50 100 LYS A N 1
ATOM 808 C CA . LYS A 1 100 ? -15.441 -6.970 -7.634 1.00 67.50 100 LYS A CA 1
ATOM 809 C C . LYS A 1 100 ? -16.807 -7.317 -8.193 1.00 67.50 100 LYS A C 1
ATOM 811 O O . LYS A 1 100 ? -16.890 -7.352 -9.436 1.00 67.50 100 LYS A O 1
#

Secondary structure (DSSP, 8-state):
---TTGGGS---HHHHHHHHHHHHHHHHHHT--HHHHHHHHHHHHHHHHHHHHHHHHS-TTSHHHHHHHHHHHHHHHHHHHHHS-HHHHHHHHHHHHHT-